Protein AF-A0A2P6TUF1-F1 (afdb_monomer_lite)

InterPro domains:
  IPR013892 Cytochrome c oxidase biogenesis protein Cmc1-like [PF08583] (17-64)

Foldseek 3Di:
DQLPPDDPVVLVVLLVLLLVVLCVVLVVLVVLLVVQCVPDDPCSVPRSVVSVVSSCVSSVVSNVCSVVLSVLCVVVVVDPDDPSCVSNVVD

Structure (mmCIF, N/CA/C/O backbone):
data_AF-A0A2P6TUF1-F1
#
_entry.id   AF-A0A2P6TUF1-F1
#
loop_
_atom_site.group_PDB
_atom_site.id
_atom_site.type_symbol
_atom_site.label_atom_id
_atom_site.label_alt_id
_atom_site.label_comp_id
_atom_site.label_asym_id
_atom_site.label_entity_id
_atom_site.label_seq_id
_atom_site.pdbx_PDB_ins_code
_atom_site.Cartn_x
_atom_site.Cartn_y
_atom_site.Cartn_z
_atom_site.occupancy
_atom_site.B_iso_or_equiv
_atom_site.auth_seq_id
_atom_site.auth_comp_id
_atom_site.auth_asym_id
_atom_site.auth_atom_id
_atom_site.pdbx_PDB_model_num
ATOM 1 N N . MET A 1 1 ? 18.714 10.315 -11.833 1.00 45.75 1 MET A N 1
ATOM 2 C CA . MET A 1 1 ? 18.637 10.897 -13.189 1.00 45.75 1 MET A CA 1
ATOM 3 C C . MET A 1 1 ? 17.446 10.402 -14.008 1.00 45.75 1 MET A C 1
ATOM 5 O O . MET A 1 1 ? 16.776 11.252 -14.562 1.00 45.75 1 MET A O 1
ATOM 9 N N . ALA A 1 2 ? 17.123 9.102 -14.107 1.00 55.62 2 ALA A N 1
ATOM 10 C CA . ALA A 1 2 ? 15.989 8.667 -14.948 1.00 55.62 2 ALA A CA 1
ATOM 11 C C . ALA A 1 2 ? 14.612 8.623 -14.239 1.00 55.62 2 ALA A C 1
ATOM 13 O O . ALA A 1 2 ? 13.585 8.538 -14.903 1.00 55.62 2 ALA A O 1
ATOM 14 N N . THR A 1 3 ? 14.565 8.710 -12.905 1.00 62.09 3 THR A N 1
ATOM 15 C CA . THR A 1 3 ? 13.308 8.760 -12.131 1.00 62.09 3 THR A CA 1
ATOM 16 C C . THR A 1 3 ? 12.775 10.182 -11.908 1.00 62.09 3 THR A C 1
ATOM 18 O O . THR A 1 3 ? 11.625 10.328 -11.512 1.00 62.09 3 THR A O 1
ATOM 21 N N . GLU A 1 4 ? 13.573 11.221 -12.185 1.00 63.38 4 GLU A N 1
ATOM 22 C CA . GLU A 1 4 ? 13.235 12.628 -11.899 1.00 63.38 4 GLU A CA 1
ATOM 23 C C . GLU A 1 4 ? 12.367 13.294 -12.983 1.00 63.38 4 GLU A C 1
ATOM 25 O O . GLU A 1 4 ? 11.610 14.205 -12.667 1.00 63.38 4 GLU A O 1
ATOM 30 N N . ASP A 1 5 ? 12.421 12.825 -14.236 1.00 71.06 5 ASP A N 1
ATOM 31 C CA . ASP A 1 5 ? 11.665 13.400 -15.371 1.00 71.06 5 ASP A CA 1
ATOM 32 C C . ASP A 1 5 ? 10.367 12.626 -15.683 1.00 71.06 5 ASP A C 1
ATOM 34 O O . ASP A 1 5 ? 9.823 12.658 -16.786 1.00 71.06 5 ASP A O 1
ATOM 38 N N . MET A 1 6 ? 9.852 11.867 -14.713 1.00 80.38 6 MET A N 1
ATOM 39 C CA . MET A 1 6 ? 8.635 11.091 -14.923 1.00 80.38 6 MET A CA 1
ATOM 40 C C . MET A 1 6 ? 7.407 12.010 -15.005 1.00 80.38 6 MET A C 1
ATOM 42 O O . MET A 1 6 ? 7.201 12.851 -14.124 1.00 80.38 6 MET A O 1
ATOM 46 N N . PRO A 1 7 ? 6.511 11.829 -15.995 1.00 88.62 7 PRO A N 1
ATOM 47 C CA . PRO A 1 7 ? 5.250 12.553 -16.011 1.00 88.62 7 PRO A CA 1
ATOM 48 C C . PRO A 1 7 ? 4.460 12.261 -14.733 1.00 88.62 7 PRO A C 1
ATOM 50 O O . PRO A 1 7 ? 4.238 11.098 -14.397 1.00 88.62 7 PRO A O 1
ATOM 53 N N . LYS A 1 8 ? 3.952 13.303 -14.062 1.00 87.25 8 LYS A N 1
ATOM 54 C CA . LYS A 1 8 ? 3.189 13.163 -12.803 1.00 87.25 8 LYS A CA 1
ATOM 55 C C . LYS A 1 8 ? 2.065 12.128 -12.886 1.00 87.25 8 LYS A C 1
ATOM 57 O O . LYS A 1 8 ? 1.884 11.348 -11.965 1.00 87.25 8 LYS A O 1
ATOM 62 N N . LYS A 1 9 ? 1.371 12.057 -14.027 1.00 87.50 9 LYS A N 1
ATOM 63 C CA . LYS A 1 9 ? 0.307 11.068 -14.268 1.00 87.50 9 LYS A CA 1
ATOM 64 C C . LYS A 1 9 ? 0.805 9.619 -14.229 1.00 87.50 9 LYS A C 1
ATOM 66 O O . LYS A 1 9 ? 0.069 8.735 -13.806 1.00 87.50 9 LYS A O 1
ATOM 71 N N . VAL A 1 10 ? 2.028 9.368 -14.698 1.00 89.75 10 VAL A N 1
ATOM 72 C CA . VAL A 1 10 ? 2.649 8.036 -14.654 1.00 89.75 10 VAL A CA 1
ATOM 73 C C . VAL A 1 10 ? 3.047 7.714 -13.222 1.00 89.75 10 VAL A C 1
ATOM 75 O O . VAL A 1 10 ? 2.734 6.633 -12.741 1.00 89.75 10 VAL A O 1
ATOM 78 N N . GLU A 1 11 ? 3.650 8.667 -12.513 1.00 89.75 11 GLU A N 1
ATOM 79 C CA . GLU A 1 11 ? 3.998 8.494 -11.103 1.00 89.75 11 GLU A CA 1
ATOM 80 C C . GLU A 1 11 ? 2.766 8.206 -10.230 1.00 89.75 11 GLU A C 1
ATOM 82 O O . GLU A 1 11 ? 2.770 7.255 -9.450 1.00 89.75 11 GLU A O 1
ATOM 87 N N . GLU A 1 12 ? 1.684 8.965 -10.404 1.00 90.62 12 GLU A N 1
ATOM 88 C CA . GLU A 1 12 ? 0.409 8.738 -9.716 1.00 90.62 12 GLU A CA 1
ATOM 89 C C . GLU A 1 12 ? -0.178 7.360 -10.049 1.00 90.62 12 GLU A C 1
ATOM 91 O O . GLU A 1 12 ? -0.681 6.671 -9.158 1.00 90.62 12 GLU A O 1
ATOM 96 N N . ALA A 1 13 ? -0.082 6.920 -11.309 1.00 90.69 13 ALA A N 1
ATOM 97 C CA . ALA A 1 13 ? -0.523 5.591 -11.719 1.00 90.69 13 ALA A CA 1
ATOM 98 C C . ALA A 1 13 ? 0.327 4.479 -11.078 1.00 90.69 13 ALA A C 1
ATOM 100 O O . ALA A 1 13 ? -0.236 3.506 -10.574 1.00 90.69 13 ALA A O 1
ATOM 101 N N . LEU A 1 14 ? 1.657 4.630 -11.040 1.00 91.31 14 LEU A N 1
ATOM 102 C CA . LEU A 1 14 ? 2.565 3.700 -10.358 1.00 91.31 14 LEU A CA 1
ATOM 103 C C . LEU A 1 14 ? 2.248 3.628 -8.865 1.00 91.31 14 LEU A C 1
ATOM 105 O O . LEU A 1 14 ? 2.108 2.536 -8.317 1.00 91.31 14 LEU A O 1
ATOM 109 N N . PHE A 1 15 ? 2.065 4.779 -8.219 1.00 90.62 15 PHE A N 1
ATOM 110 C CA . PHE A 1 15 ? 1.705 4.846 -6.809 1.00 90.62 15 PHE A CA 1
ATOM 111 C C . PHE A 1 15 ? 0.357 4.177 -6.534 1.00 90.62 15 PHE A C 1
ATOM 113 O O . PHE A 1 15 ? 0.235 3.389 -5.597 1.00 90.62 15 PHE A O 1
ATOM 120 N N . TYR A 1 16 ? -0.654 4.430 -7.369 1.00 90.88 16 TYR A N 1
ATOM 121 C CA . TYR A 1 16 ? -1.960 3.790 -7.242 1.00 90.88 16 TYR A CA 1
ATOM 122 C C . TYR A 1 16 ? -1.865 2.263 -7.366 1.00 90.88 16 TYR A C 1
ATOM 124 O O . TYR A 1 16 ? -2.455 1.548 -6.556 1.00 90.88 16 TYR A O 1
ATOM 132 N N . ARG A 1 17 ? -1.091 1.758 -8.337 1.00 90.88 17 ARG A N 1
ATOM 133 C CA . ARG A 1 17 ? -0.876 0.316 -8.543 1.00 90.88 17 ARG A CA 1
ATOM 134 C C . ARG A 1 17 ? -0.121 -0.331 -7.389 1.00 90.88 17 ARG A C 1
ATOM 136 O O . ARG A 1 17 ? -0.535 -1.387 -6.919 1.00 90.88 17 ARG A O 1
ATOM 143 N N . LEU A 1 18 ? 0.925 0.322 -6.892 1.00 92.25 18 LEU A N 1
ATOM 144 C CA . LEU A 1 18 ? 1.662 -0.134 -5.717 1.00 92.25 18 LEU A CA 1
ATOM 145 C C . LEU A 1 18 ? 0.761 -0.195 -4.482 1.00 92.25 18 LEU A C 1
ATOM 147 O O . LEU A 1 18 ? 0.798 -1.161 -3.727 1.00 92.25 18 LEU A O 1
ATOM 151 N N . LYS A 1 19 ? -0.088 0.819 -4.299 1.00 90.50 19 LYS A N 1
ATOM 152 C CA . LYS A 1 19 ? -1.044 0.873 -3.195 1.00 90.50 19 LYS A CA 1
ATOM 153 C C . LYS A 1 19 ? -2.086 -0.245 -3.293 1.00 90.50 19 LYS A C 1
ATOM 155 O O . LYS A 1 19 ? -2.391 -0.860 -2.280 1.00 90.50 19 LYS A O 1
ATOM 160 N N . ASP A 1 20 ? -2.619 -0.519 -4.485 1.00 91.12 20 ASP A N 1
ATOM 161 C CA . ASP A 1 20 ? -3.547 -1.637 -4.724 1.00 91.12 20 ASP A CA 1
ATOM 162 C C . ASP A 1 20 ? -2.901 -2.993 -4.399 1.00 91.12 20 ASP A C 1
ATOM 164 O O . ASP A 1 20 ? -3.503 -3.821 -3.714 1.00 91.12 20 ASP A O 1
ATOM 168 N N . HIS A 1 21 ? -1.646 -3.190 -4.814 1.00 90.81 21 HIS A N 1
ATOM 169 C CA . HIS A 1 21 ? -0.870 -4.372 -4.446 1.00 90.81 21 HIS A CA 1
ATOM 170 C C . HIS A 1 21 ? -0.675 -4.476 -2.927 1.00 90.81 21 HIS A C 1
ATOM 172 O O . HIS A 1 21 ? -0.980 -5.511 -2.338 1.00 90.81 21 HIS A O 1
ATOM 178 N N . GLY A 1 22 ? -0.267 -3.384 -2.276 1.00 90.38 22 GLY A N 1
ATOM 179 C CA . GLY A 1 22 ? -0.129 -3.323 -0.820 1.00 90.38 22 GLY A CA 1
ATOM 180 C C . GLY A 1 22 ? -1.438 -3.631 -0.090 1.00 90.38 22 GLY A C 1
ATOM 181 O O . GLY A 1 22 ? -1.436 -4.382 0.878 1.00 90.38 22 GLY A O 1
ATOM 182 N N . PHE A 1 23 ? -2.582 -3.150 -0.588 1.00 90.62 23 PHE A N 1
ATOM 183 C CA . PHE A 1 23 ? -3.888 -3.486 -0.014 1.00 90.62 23 PHE A CA 1
ATOM 184 C C . PHE A 1 23 ? -4.224 -4.974 -0.125 1.00 90.62 23 PHE A C 1
ATOM 186 O O . PHE A 1 23 ? -4.813 -5.526 0.803 1.00 90.62 23 PHE A O 1
ATOM 193 N N . LYS A 1 24 ? -3.840 -5.640 -1.221 1.00 91.19 24 LYS A N 1
ATOM 194 C CA . LYS A 1 24 ? -4.020 -7.092 -1.373 1.00 91.19 24 LYS A CA 1
ATOM 195 C C . LYS A 1 24 ? -3.164 -7.876 -0.377 1.00 91.19 24 LYS A C 1
ATOM 197 O O . LYS A 1 24 ? -3.673 -8.816 0.226 1.00 91.19 24 LYS A O 1
ATOM 202 N N . GLN A 1 25 ? -1.913 -7.465 -0.162 1.00 90.69 25 GLN A N 1
ATOM 203 C CA . GLN A 1 25 ? -1.014 -8.089 0.820 1.00 90.69 25 GLN A CA 1
ATOM 204 C C . GLN A 1 25 ? -1.480 -7.831 2.264 1.00 90.69 25 GLN A C 1
ATOM 206 O O . GLN A 1 25 ? -1.535 -8.740 3.089 1.00 90.69 25 GLN A O 1
ATOM 211 N N . CYS A 1 26 ? -1.921 -6.607 2.559 1.00 93.75 26 CYS A N 1
ATOM 212 C CA . CYS A 1 26 ? -2.416 -6.189 3.872 1.00 93.75 26 CYS A CA 1
ATOM 213 C C . CYS A 1 26 ? -3.915 -6.470 4.085 1.00 93.75 26 CYS A C 1
ATOM 215 O O . CYS A 1 26 ? -4.524 -5.897 4.996 1.00 93.75 26 CYS A O 1
ATOM 217 N N . ARG A 1 27 ? -4.532 -7.333 3.265 1.00 93.62 27 ARG A N 1
ATOM 218 C CA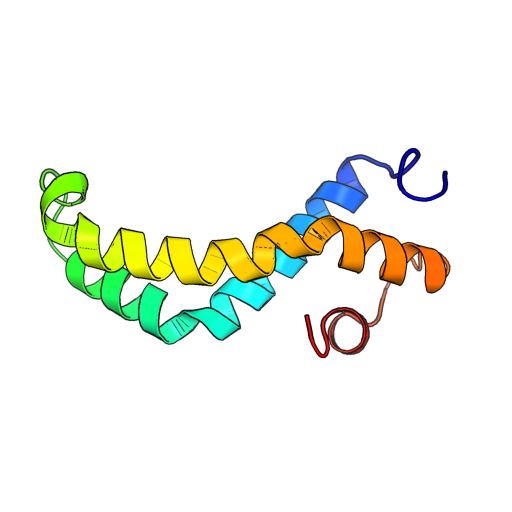 . ARG A 1 27 ? -5.988 -7.519 3.239 1.00 93.62 27 ARG A CA 1
ATOM 219 C C . ARG A 1 27 ? -6.561 -7.880 4.610 1.00 93.62 27 ARG A C 1
ATOM 221 O O . ARG A 1 27 ? -7.542 -7.266 5.020 1.00 93.62 27 ARG A O 1
ATOM 228 N N . GLY A 1 28 ? -5.907 -8.767 5.361 1.00 93.94 28 GLY A N 1
ATOM 229 C CA . GLY A 1 28 ? -6.360 -9.149 6.706 1.00 93.94 28 GLY A CA 1
ATOM 230 C C . GLY A 1 28 ? -6.437 -7.970 7.687 1.00 93.94 28 GLY A C 1
ATOM 231 O O . GLY A 1 28 ? -7.396 -7.853 8.446 1.00 93.94 28 GLY A O 1
ATOM 232 N N . TYR A 1 29 ? -5.482 -7.036 7.631 1.00 93.81 29 TYR A N 1
ATOM 233 C CA . TYR A 1 29 ? -5.529 -5.816 8.447 1.00 93.81 29 TYR A CA 1
ATOM 234 C C . TYR A 1 29 ? -6.615 -4.848 7.971 1.00 93.81 29 TYR A C 1
ATOM 236 O O . TYR A 1 29 ? -7.245 -4.177 8.789 1.00 93.81 29 TYR A O 1
ATOM 244 N N . SER A 1 30 ? -6.847 -4.780 6.657 1.00 92.75 30 SER A N 1
ATOM 245 C CA . SER A 1 30 ? -7.903 -3.939 6.089 1.00 92.75 30 SER A CA 1
ATOM 246 C C . SER A 1 30 ? -9.299 -4.433 6.475 1.00 92.75 30 SER A C 1
ATOM 248 O O . SER A 1 30 ? -10.151 -3.621 6.825 1.00 92.75 30 SER A O 1
ATOM 250 N N . GLU A 1 31 ? -9.506 -5.752 6.499 1.00 94.62 31 GLU A N 1
ATOM 251 C CA . GLU A 1 31 ? -10.757 -6.385 6.919 1.00 94.62 31 GLU A CA 1
ATOM 252 C C . GLU A 1 31 ? -10.990 -6.187 8.422 1.00 94.62 31 GLU A C 1
ATOM 254 O O . GLU A 1 31 ? -12.073 -5.759 8.809 1.00 94.62 31 GLU A O 1
ATOM 259 N N . ALA A 1 32 ? -9.963 -6.364 9.261 1.0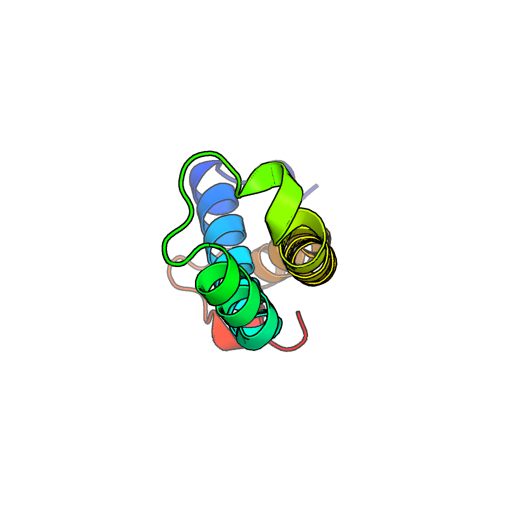0 92.56 32 ALA A N 1
ATOM 260 C CA . ALA A 1 32 ? -10.061 -6.096 10.699 1.00 92.56 32 ALA A CA 1
ATOM 261 C C . ALA A 1 32 ? -10.393 -4.623 11.008 1.00 92.56 32 ALA A C 1
ATOM 263 O O . ALA A 1 32 ? -11.213 -4.325 11.878 1.00 92.56 32 ALA A O 1
ATOM 264 N N . TYR A 1 33 ? -9.786 -3.682 10.277 1.00 93.12 33 TYR A N 1
ATOM 265 C CA . TYR A 1 33 ? -10.119 -2.264 10.411 1.00 93.12 33 TYR A CA 1
ATOM 266 C C . TYR A 1 33 ? -11.551 -1.971 9.947 1.00 93.12 33 TYR A C 1
ATOM 268 O O . TYR A 1 33 ? -12.285 -1.275 10.649 1.00 93.12 33 TYR A O 1
ATOM 276 N N . ALA A 1 34 ? -11.976 -2.539 8.813 1.00 92.62 34 ALA A N 1
ATOM 277 C CA . ALA A 1 34 ? -13.335 -2.387 8.299 1.00 92.62 34 ALA A CA 1
ATOM 278 C C . ALA A 1 34 ? -14.387 -2.957 9.264 1.00 92.62 34 ALA A C 1
ATOM 280 O O . ALA A 1 34 ? -15.413 -2.315 9.491 1.00 92.62 34 ALA A O 1
ATOM 281 N N . GLU A 1 35 ? -14.114 -4.110 9.879 1.00 93.56 35 GLU A N 1
ATOM 282 C CA . GLU A 1 35 ? -14.974 -4.716 10.897 1.00 93.56 35 GLU A CA 1
ATOM 283 C C . GLU A 1 35 ? -15.082 -3.823 12.139 1.00 93.56 35 GLU A C 1
ATOM 285 O O . GLU A 1 35 ? -16.185 -3.574 12.623 1.00 93.56 35 GLU A O 1
ATOM 290 N N . CYS A 1 36 ? -13.972 -3.245 12.613 1.00 91.81 36 CYS A N 1
ATOM 291 C CA . CYS A 1 36 ? -14.019 -2.304 13.733 1.00 91.81 36 CYS A CA 1
ATOM 292 C C . CYS A 1 36 ? -14.816 -1.031 13.396 1.00 91.81 36 CYS A C 1
ATOM 294 O O . CYS A 1 36 ? -15.566 -0.512 14.231 1.00 91.81 36 CYS A O 1
ATOM 296 N N . CYS A 1 37 ? -14.668 -0.523 12.170 1.00 92.12 37 CYS A N 1
ATOM 297 C CA . CYS A 1 37 ? -15.408 0.637 11.681 1.00 92.12 37 CYS A CA 1
ATOM 298 C C . CYS A 1 37 ? -16.899 0.349 11.460 1.00 92.12 37 CYS A C 1
ATOM 300 O O . CYS A 1 37 ? -17.701 1.286 11.444 1.00 92.12 37 CYS A O 1
ATOM 302 N N . HIS A 1 38 ? -17.294 -0.918 11.319 1.00 92.88 38 HIS A N 1
ATOM 303 C CA . HIS A 1 38 ? -18.679 -1.293 11.083 1.00 92.88 38 HIS A CA 1
ATOM 304 C C . HIS A 1 38 ? -19.581 -0.831 12.242 1.00 92.88 38 HIS A C 1
ATOM 306 O O . HIS A 1 38 ? -19.405 -1.207 13.400 1.00 92.88 38 HIS A O 1
ATOM 312 N N . GLY A 1 39 ? -20.558 0.028 11.934 1.00 85.75 39 GLY A N 1
ATOM 313 C CA . GLY A 1 39 ? -21.502 0.570 12.918 1.00 85.75 39 GLY A CA 1
ATOM 314 C C . GLY A 1 39 ? -20.955 1.693 13.810 1.00 85.75 39 GLY A C 1
ATOM 315 O O . GLY A 1 39 ? -21.661 2.148 14.709 1.00 85.75 39 GLY A O 1
ATOM 316 N N . ARG A 1 40 ? -19.731 2.184 13.572 1.00 87.62 40 ARG A N 1
ATOM 317 C CA . ARG A 1 40 ? -19.151 3.329 14.293 1.00 87.62 40 ARG A CA 1
ATOM 318 C C . ARG A 1 40 ? -18.971 4.491 13.320 1.00 87.62 40 ARG A C 1
ATOM 320 O O . ARG A 1 40 ? -18.387 4.319 12.267 1.00 87.62 40 ARG A O 1
ATOM 327 N N . VAL A 1 41 ? -19.446 5.687 13.668 1.00 81.50 41 VAL A N 1
ATOM 328 C CA . VAL A 1 41 ? -19.257 6.895 12.830 1.00 81.50 41 VAL A CA 1
ATOM 329 C C . VAL A 1 41 ? -18.416 7.933 13.568 1.00 81.50 41 VAL A C 1
ATOM 331 O O . VAL A 1 41 ? -17.404 8.400 13.060 1.00 81.50 41 VAL A O 1
ATOM 334 N N . PHE A 1 42 ? -18.773 8.235 14.818 1.00 85.75 42 PHE A N 1
ATOM 335 C CA . PHE A 1 42 ? -18.109 9.280 15.605 1.00 85.75 42 PHE A CA 1
ATOM 336 C C . PHE A 1 42 ? -16.898 8.785 16.410 1.00 85.75 42 PHE A C 1
ATOM 338 O O . PHE A 1 42 ? -15.985 9.555 16.701 1.00 85.75 42 PHE A O 1
ATOM 345 N N . SER A 1 43 ? -16.866 7.500 16.779 1.00 89.62 43 SER A N 1
ATOM 346 C CA . SER A 1 43 ? -15.853 6.948 17.690 1.00 89.62 43 SER A CA 1
ATOM 347 C C . SER A 1 43 ? -14.705 6.196 17.002 1.00 89.62 43 SER A C 1
ATOM 349 O O . SER A 1 43 ? -13.799 5.739 17.699 1.00 89.62 43 SER A O 1
ATOM 351 N N . ILE A 1 44 ? -14.694 6.098 15.663 1.00 90.44 44 ILE A N 1
ATOM 352 C CA . ILE A 1 44 ? -13.712 5.311 14.883 1.00 90.44 44 ILE A CA 1
ATOM 353 C C . ILE A 1 44 ? -12.263 5.662 15.234 1.00 90.44 44 ILE A C 1
ATOM 355 O O . ILE A 1 44 ? -11.455 4.767 15.472 1.00 90.44 44 ILE A O 1
ATOM 359 N N . VAL A 1 45 ? -11.932 6.955 15.291 1.00 86.94 45 VAL A N 1
ATOM 360 C CA . VAL A 1 45 ? -10.541 7.433 15.422 1.00 86.94 45 VAL A CA 1
ATOM 361 C C . VAL A 1 45 ? -9.887 6.979 16.735 1.00 86.94 45 VAL A C 1
ATOM 3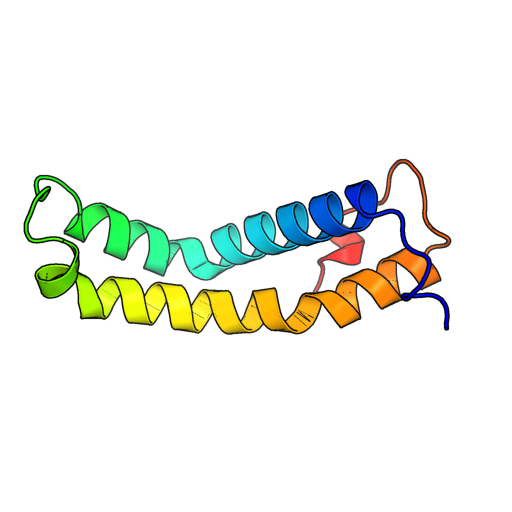63 O O . VAL A 1 45 ? -8.672 6.789 16.801 1.00 86.94 45 VAL A O 1
ATOM 366 N N . TRP A 1 46 ? -10.690 6.781 17.780 1.00 90.00 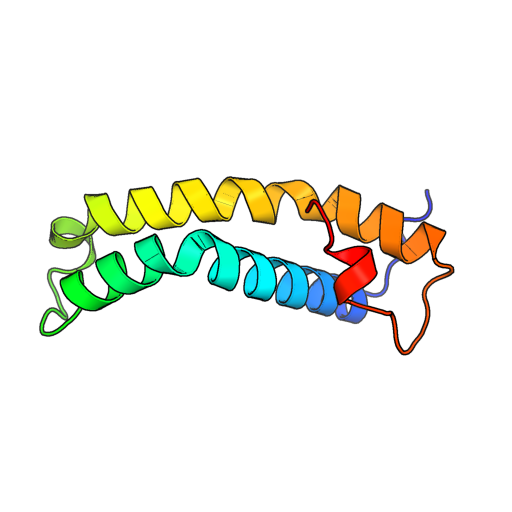46 TRP A N 1
ATOM 367 C CA . TRP A 1 46 ? -10.235 6.354 19.105 1.00 90.00 46 TRP A CA 1
ATOM 368 C C . TRP A 1 46 ? -10.385 4.845 19.271 1.00 90.00 46 TRP A C 1
ATOM 370 O O . TRP A 1 46 ? -9.451 4.175 19.701 1.00 90.00 46 TRP A O 1
ATOM 380 N N . ALA A 1 47 ? -11.555 4.317 18.902 1.00 90.12 47 ALA A N 1
ATOM 381 C CA . ALA A 1 47 ? -11.913 2.925 19.128 1.00 90.12 47 ALA A CA 1
ATOM 382 C C . ALA A 1 47 ? -11.153 1.951 18.224 1.00 90.12 47 ALA A C 1
ATOM 384 O O . ALA A 1 47 ? -10.768 0.890 18.693 1.00 90.12 47 ALA A O 1
ATOM 385 N N . CYS A 1 48 ? -10.912 2.331 16.967 1.00 93.81 48 CYS A N 1
ATOM 386 C CA . CYS A 1 48 ? -10.241 1.498 15.966 1.00 93.81 48 CYS A CA 1
ATOM 387 C C . CYS A 1 48 ? -8.789 1.923 15.737 1.00 93.81 48 CYS A C 1
ATOM 389 O O . CYS A 1 48 ? -8.189 1.610 14.708 1.00 93.81 48 CYS A O 1
ATOM 391 N N . ARG A 1 49 ? -8.205 2.690 16.672 1.00 93.06 49 ARG A N 1
ATOM 392 C CA . ARG A 1 49 ? -6.828 3.192 16.558 1.00 93.06 49 ARG A CA 1
ATOM 393 C C . ARG A 1 49 ? -5.819 2.049 16.426 1.00 93.06 49 ARG A C 1
ATOM 395 O O . ARG A 1 49 ? -4.816 2.210 15.734 1.00 93.06 49 ARG A O 1
ATOM 402 N N . LYS A 1 50 ? -6.059 0.919 17.095 1.00 93.75 50 LYS A N 1
ATOM 403 C CA . LYS A 1 50 ? -5.157 -0.239 17.090 1.00 93.75 50 LYS A CA 1
ATOM 404 C C . LYS A 1 50 ? -5.122 -0.894 15.707 1.00 93.75 50 LYS A C 1
ATOM 406 O O . LYS A 1 50 ? -4.046 -1.117 15.162 1.00 93.75 50 LYS A O 1
ATOM 411 N N . GLU A 1 51 ? -6.289 -1.135 15.134 1.00 93.12 51 GLU A N 1
ATOM 412 C CA . GLU A 1 51 ? -6.515 -1.734 13.824 1.00 93.12 51 GLU A CA 1
ATOM 413 C C . GLU A 1 51 ? -6.021 -0.795 12.720 1.00 93.12 51 GLU A C 1
ATOM 415 O O . GLU A 1 51 ? -5.292 -1.218 11.826 1.00 93.12 51 GLU A O 1
ATOM 420 N N . MET A 1 52 ? -6.305 0.507 12.846 1.00 92.44 52 MET A N 1
ATOM 421 C CA . MET A 1 52 ? -5.777 1.542 11.953 1.00 92.44 52 MET A CA 1
ATOM 422 C C . MET A 1 52 ? -4.247 1.564 11.966 1.00 92.44 52 MET A C 1
ATOM 424 O O . MET A 1 52 ? -3.620 1.668 10.914 1.00 92.44 52 MET A O 1
ATOM 428 N N . LYS A 1 53 ? -3.632 1.454 13.152 1.00 94.19 53 LYS A N 1
ATOM 429 C CA . LYS A 1 53 ? -2.174 1.412 13.279 1.00 94.19 53 LYS A CA 1
ATOM 430 C C . LYS A 1 53 ? -1.599 0.153 12.638 1.00 94.19 53 LYS A C 1
ATOM 432 O O . LYS A 1 53 ? -0.612 0.277 11.929 1.00 94.19 53 LYS A O 1
ATOM 437 N N . ALA A 1 54 ? -2.210 -1.014 12.841 1.00 93.69 54 ALA A N 1
ATOM 438 C CA . ALA A 1 54 ? -1.761 -2.261 12.222 1.00 93.69 54 ALA A CA 1
ATOM 439 C C . ALA A 1 54 ? -1.834 -2.205 10.684 1.00 93.69 54 ALA A C 1
ATOM 441 O O . ALA A 1 54 ? -0.873 -2.559 10.005 1.00 93.69 54 ALA A O 1
ATOM 442 N N . LEU A 1 55 ? -2.934 -1.678 10.133 1.00 93.31 55 LEU A N 1
ATOM 443 C CA . LEU A 1 55 ? -3.073 -1.461 8.692 1.00 93.31 55 LEU A CA 1
ATOM 444 C C . LEU A 1 55 ? -2.039 -0.459 8.163 1.00 93.31 55 LEU A C 1
ATOM 446 O O . LEU A 1 55 ? -1.411 -0.707 7.137 1.00 93.31 55 LEU A O 1
ATOM 450 N N . SER A 1 56 ? -1.848 0.663 8.860 1.00 92.50 56 SER A N 1
ATOM 451 C CA . SER A 1 56 ? -0.867 1.680 8.474 1.00 92.50 56 SER A CA 1
ATOM 452 C C . SER A 1 56 ? 0.565 1.149 8.514 1.00 92.50 56 SER A C 1
ATOM 454 O O . SER A 1 56 ? 1.358 1.521 7.655 1.00 92.50 56 SER A O 1
ATOM 456 N N . ASP A 1 57 ? 0.899 0.309 9.493 1.00 93.19 57 ASP A N 1
ATOM 457 C CA . ASP A 1 57 ? 2.222 -0.300 9.645 1.00 93.19 57 ASP A CA 1
ATOM 458 C C . ASP A 1 57 ? 2.527 -1.224 8.457 1.00 93.19 57 ASP A C 1
ATOM 460 O O . ASP A 1 57 ? 3.521 -1.031 7.753 1.00 93.19 57 ASP A O 1
ATOM 464 N N . CYS A 1 58 ? 1.582 -2.108 8.123 1.00 92.31 58 CYS A N 1
ATOM 465 C CA . CYS A 1 58 ? 1.671 -2.969 6.945 1.00 92.31 58 CYS A CA 1
ATOM 466 C C . CYS A 1 58 ? 1.791 -2.155 5.643 1.00 92.31 58 CYS A C 1
ATOM 468 O O . CYS A 1 58 ? 2.711 -2.359 4.851 1.00 92.31 58 CYS A O 1
ATOM 470 N N . MET A 1 59 ? 0.915 -1.163 5.445 1.00 91.19 59 MET A N 1
ATOM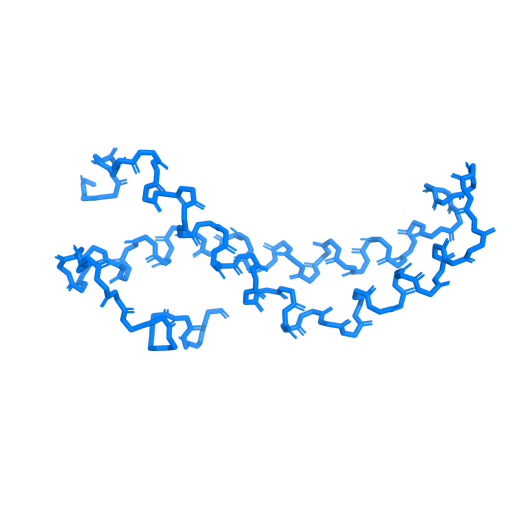 471 C CA . MET A 1 59 ? 0.918 -0.326 4.240 1.00 91.19 59 MET A CA 1
ATOM 472 C C . MET A 1 59 ? 2.203 0.489 4.081 1.00 91.19 59 MET A C 1
ATOM 474 O O . MET A 1 59 ? 2.675 0.652 2.955 1.00 91.19 59 MET A O 1
ATOM 478 N N . SER A 1 60 ? 2.781 0.980 5.184 1.00 89.62 60 SER A N 1
ATOM 479 C CA . SER A 1 60 ? 3.997 1.800 5.148 1.00 89.62 60 SER A CA 1
ATOM 480 C C . SER A 1 60 ? 5.167 1.071 4.480 1.00 89.62 60 SER A C 1
ATOM 482 O O . SER A 1 60 ? 5.897 1.680 3.694 1.00 89.62 60 SER A O 1
ATOM 484 N N . THR A 1 61 ? 5.259 -0.246 4.697 1.00 86.25 61 THR A N 1
ATOM 485 C CA . THR A 1 61 ? 6.285 -1.120 4.117 1.00 86.25 61 THR A CA 1
ATOM 486 C C . THR A 1 61 ? 6.198 -1.167 2.594 1.00 86.25 61 THR A C 1
ATOM 488 O O . THR A 1 61 ? 7.223 -1.106 1.925 1.00 86.25 61 THR A O 1
ATOM 491 N N . HIS A 1 62 ? 4.990 -1.195 2.025 1.00 85.94 62 HIS A N 1
ATOM 492 C CA . HIS A 1 62 ? 4.809 -1.208 0.572 1.00 85.94 62 HIS A CA 1
ATOM 493 C C . HIS A 1 62 ? 4.925 0.190 -0.041 1.00 85.94 62 HIS A C 1
ATOM 495 O O . HIS A 1 62 ? 5.552 0.359 -1.083 1.00 85.94 62 HIS A O 1
ATOM 501 N N . THR A 1 63 ? 4.377 1.224 0.608 1.00 82.75 63 THR A N 1
ATOM 502 C CA . THR A 1 63 ? 4.451 2.600 0.084 1.00 82.75 63 THR A CA 1
ATOM 503 C C . THR A 1 63 ? 5.872 3.162 0.072 1.00 82.75 63 THR A C 1
ATOM 505 O O . THR A 1 63 ? 6.184 3.985 -0.785 1.00 82.75 63 THR A O 1
ATOM 508 N N . GLY A 1 64 ? 6.749 2.696 0.969 1.00 83.75 64 GLY A N 1
ATOM 509 C CA . GLY A 1 64 ? 8.163 3.084 0.990 1.00 83.75 64 GLY A CA 1
ATOM 510 C C . GLY A 1 64 ? 8.964 2.585 -0.217 1.00 83.75 64 GLY A C 1
ATOM 511 O O . GLY A 1 64 ? 10.039 3.111 -0.492 1.00 83.75 64 GLY A O 1
ATOM 512 N N . ARG A 1 65 ? 8.432 1.620 -0.977 1.00 86.62 65 ARG A N 1
ATOM 513 C CA . ARG A 1 65 ? 9.113 0.999 -2.122 1.00 86.62 65 ARG A CA 1
ATOM 514 C C . ARG A 1 65 ? 8.718 1.599 -3.472 1.00 86.62 65 ARG A C 1
ATOM 516 O O . ARG A 1 65 ? 8.992 1.027 -4.527 1.00 86.62 65 ARG A O 1
ATOM 523 N N . LEU A 1 66 ? 8.088 2.776 -3.462 1.00 88.75 66 LEU A N 1
ATOM 524 C CA . LEU A 1 66 ? 7.711 3.489 -4.683 1.00 88.75 66 LEU A CA 1
ATOM 525 C C . LEU A 1 66 ? 8.921 3.777 -5.576 1.00 88.75 66 LEU A C 1
ATOM 527 O O . LEU A 1 66 ? 8.848 3.577 -6.785 1.00 88.75 66 LEU A O 1
ATOM 531 N N . GLU A 1 67 ? 10.038 4.195 -4.987 1.00 88.62 67 GLU A N 1
ATOM 532 C CA . GLU A 1 67 ? 11.259 4.495 -5.738 1.00 88.62 67 GLU A CA 1
ATOM 533 C C . GLU A 1 67 ? 11.848 3.242 -6.408 1.00 88.62 67 GLU A C 1
ATOM 535 O O . GLU A 1 67 ? 12.317 3.314 -7.545 1.00 88.62 67 GLU A O 1
ATOM 540 N N . GLU A 1 68 ? 11.735 2.068 -5.773 1.00 89.94 68 GLU A N 1
ATOM 541 C CA . GLU A 1 68 ? 12.115 0.792 -6.393 1.00 89.94 68 GLU A CA 1
ATOM 542 C C . GLU A 1 68 ? 11.221 0.464 -7.594 1.00 89.94 68 GLU A C 1
ATOM 544 O O . GLU A 1 68 ? 11.722 0.072 -8.650 1.00 89.94 68 GLU A O 1
ATOM 549 N N . LEU A 1 69 ? 9.904 0.660 -7.470 1.00 90.75 69 LEU A N 1
ATOM 550 C CA . LEU A 1 69 ? 8.970 0.439 -8.574 1.00 90.75 69 LEU A CA 1
ATOM 551 C C . LEU A 1 69 ? 9.236 1.404 -9.740 1.00 90.75 69 LEU A C 1
ATOM 553 O O . LEU A 1 69 ? 9.248 0.975 -10.896 1.00 90.75 69 LEU A O 1
ATOM 557 N N . LYS A 1 70 ? 9.503 2.685 -9.454 1.00 90.38 70 LYS A N 1
ATOM 558 C CA . LYS A 1 70 ? 9.896 3.676 -10.469 1.00 90.38 70 LYS A CA 1
ATOM 559 C C . LYS A 1 70 ? 11.167 3.240 -11.198 1.00 90.38 70 LYS A C 1
ATOM 561 O O . LYS A 1 70 ? 11.203 3.270 -12.426 1.00 90.38 70 LYS A O 1
ATOM 566 N N . ALA A 1 71 ? 12.183 2.782 -10.464 1.00 89.69 71 ALA A N 1
ATOM 567 C CA . ALA A 1 71 ? 13.425 2.288 -11.050 1.00 89.69 71 ALA A CA 1
ATOM 568 C C . ALA A 1 71 ? 13.196 1.062 -11.953 1.00 89.69 71 ALA A C 1
ATOM 570 O O . ALA A 1 71 ? 13.716 1.023 -13.068 1.00 89.69 71 ALA A O 1
ATOM 571 N N . ARG A 1 72 ? 12.369 0.094 -11.523 1.00 89.62 72 ARG A N 1
ATOM 572 C CA . ARG A 1 72 ? 11.998 -1.081 -12.337 1.00 89.62 72 ARG A CA 1
ATOM 573 C C . ARG A 1 72 ? 11.235 -0.696 -13.605 1.00 89.62 72 ARG A C 1
ATOM 575 O O . ARG A 1 72 ? 11.516 -1.234 -14.671 1.00 89.62 72 ARG A O 1
ATOM 582 N N . TYR A 1 73 ? 10.298 0.245 -13.504 1.00 89.88 73 TYR A N 1
ATOM 583 C CA . TYR A 1 73 ? 9.508 0.721 -14.641 1.00 89.88 73 TYR A CA 1
ATOM 584 C C . TYR A 1 73 ? 10.379 1.415 -15.700 1.00 89.88 73 TYR A C 1
ATOM 586 O O . TYR A 1 73 ? 10.251 1.144 -16.895 1.00 89.88 73 TYR A O 1
ATOM 594 N N . VAL A 1 74 ? 11.319 2.254 -15.258 1.00 88.62 74 VAL A N 1
ATOM 595 C CA . VAL A 1 74 ? 12.296 2.905 -16.139 1.00 88.62 74 VAL A CA 1
ATOM 596 C C . VAL A 1 74 ? 13.249 1.880 -16.762 1.00 88.62 74 VAL A C 1
ATOM 598 O O . VAL A 1 74 ? 13.503 1.940 -17.962 1.00 88.62 74 VAL A O 1
ATOM 601 N N . ALA A 1 75 ? 13.732 0.903 -15.985 1.00 87.81 75 ALA A N 1
ATOM 602 C CA . ALA A 1 75 ? 14.580 -0.179 -16.492 1.00 87.81 75 ALA A CA 1
ATOM 603 C C . ALA A 1 75 ? 13.863 -1.057 -17.535 1.00 87.81 75 ALA A C 1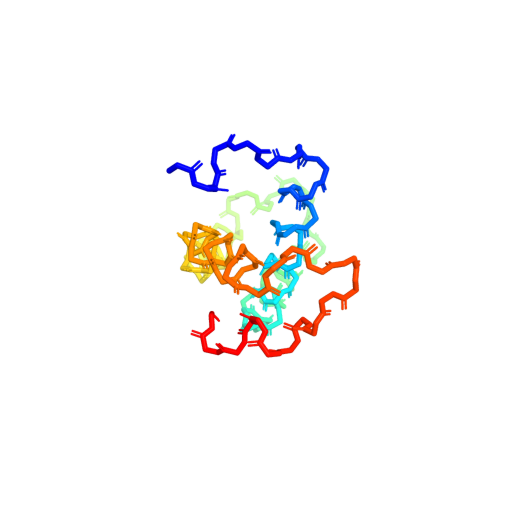
ATOM 605 O O . ALA A 1 75 ? 14.499 -1.562 -18.456 1.00 87.81 75 ALA A O 1
ATOM 606 N N . ALA A 1 76 ? 12.538 -1.196 -17.430 1.00 86.88 76 ALA A N 1
ATOM 607 C CA . ALA A 1 76 ? 11.701 -1.869 -18.421 1.00 86.88 76 ALA A CA 1
ATOM 608 C C . ALA A 1 76 ? 11.456 -1.037 -19.699 1.00 86.88 76 ALA A C 1
ATOM 610 O O . ALA A 1 76 ? 10.777 -1.510 -20.609 1.00 86.88 76 ALA A O 1
ATOM 611 N N . GLY A 1 77 ? 11.991 0.187 -19.787 1.00 85.56 77 GLY A N 1
ATOM 612 C CA . GLY A 1 77 ? 11.865 1.056 -20.958 1.00 85.56 77 GLY A CA 1
ATOM 613 C C . GLY A 1 77 ? 10.581 1.887 -21.001 1.00 85.56 77 GLY A C 1
ATOM 614 O O . GLY A 1 77 ? 10.184 2.316 -22.081 1.00 85.56 77 GLY A O 1
ATOM 615 N N . SER A 1 78 ? 9.929 2.117 -19.854 1.00 81.81 78 SER A N 1
ATOM 616 C CA . SER A 1 78 ? 8.686 2.902 -19.739 1.00 81.81 78 SER A CA 1
ATOM 617 C C . SER A 1 78 ? 7.579 2.471 -20.721 1.00 81.81 78 SER A C 1
ATOM 619 O O . SER A 1 78 ? 7.082 3.290 -21.502 1.00 81.81 78 SER A O 1
ATOM 621 N N . PRO A 1 79 ? 7.182 1.186 -20.718 1.00 80.50 79 PRO A N 1
ATOM 622 C CA . PRO A 1 79 ? 6.190 0.673 -21.656 1.00 80.50 79 PRO A CA 1
ATOM 623 C C . PRO A 1 79 ? 4.807 1.287 -21.395 1.00 80.50 79 PRO A C 1
ATOM 625 O O . PRO A 1 79 ? 4.391 1.453 -20.253 1.00 80.50 79 PRO A O 1
ATOM 628 N N . HIS A 1 80 ? 4.049 1.561 -22.460 1.00 76.44 80 HIS A N 1
ATOM 629 C CA . HIS A 1 80 ? 2.675 2.070 -22.348 1.00 76.44 80 HIS A CA 1
ATOM 630 C C . HIS A 1 80 ? 1.725 1.074 -21.657 1.00 76.44 80 HIS A C 1
ATOM 632 O O . HIS A 1 80 ? 0.807 1.480 -20.949 1.00 76.44 80 HIS A O 1
ATOM 638 N N . ASN A 1 81 ? 1.967 -0.229 -21.842 1.00 80.19 81 ASN A N 1
ATOM 639 C CA . ASN A 1 81 ? 1.246 -1.305 -21.169 1.00 80.19 81 ASN A CA 1
ATOM 640 C C . ASN A 1 81 ? 2.248 -2.247 -20.476 1.00 80.19 81 ASN A C 1
ATOM 642 O O . ASN A 1 81 ? 2.658 -3.243 -21.075 1.00 80.19 81 ASN A O 1
ATOM 646 N N . PRO A 1 82 ? 2.715 -1.901 -19.264 1.00 84.44 82 PRO A N 1
ATOM 647 C CA . PRO A 1 82 ? 3.643 -2.738 -18.517 1.00 84.44 82 PRO A CA 1
ATOM 648 C C . PRO A 1 82 ? 2.970 -4.023 -18.033 1.00 84.44 82 PRO A C 1
ATOM 650 O O . PRO A 1 82 ? 1.785 -4.041 -17.693 1.00 84.44 82 PRO A O 1
ATOM 653 N N . ASP A 1 83 ? 3.772 -5.074 -17.908 1.00 87.94 83 ASP A N 1
ATOM 654 C CA . ASP A 1 83 ? 3.387 -6.267 -17.165 1.00 87.94 83 ASP A CA 1
ATOM 655 C C . ASP A 1 83 ? 3.463 -5.971 -15.656 1.00 87.94 83 ASP A C 1
ATOM 657 O O . ASP A 1 83 ? 4.540 -5.928 -15.056 1.00 87.94 83 ASP A O 1
ATOM 661 N N . TRP A 1 84 ? 2.310 -5.654 -15.061 1.00 85.62 84 TRP A N 1
ATOM 662 C CA . TRP A 1 84 ? 2.219 -5.230 -13.661 1.00 85.62 84 TRP A CA 1
ATOM 663 C C . TRP A 1 84 ? 2.579 -6.337 -12.677 1.00 85.62 84 TRP A C 1
ATOM 665 O O . TRP A 1 84 ? 3.142 -6.033 -11.630 1.00 85.62 84 TRP A O 1
ATOM 675 N N . ASP A 1 85 ? 2.267 -7.587 -13.013 1.00 85.50 85 ASP A N 1
ATOM 676 C CA . ASP A 1 85 ? 2.543 -8.740 -12.159 1.00 85.50 85 ASP A CA 1
ATOM 677 C C . ASP A 1 85 ? 4.056 -8.896 -11.987 1.00 85.50 85 ASP A C 1
ATOM 679 O O . ASP A 1 85 ? 4.572 -8.854 -10.873 1.00 85.50 85 ASP A O 1
ATOM 683 N N . LYS A 1 86 ? 4.791 -8.861 -13.104 1.00 87.62 86 LYS A N 1
ATOM 684 C CA . LYS A 1 86 ? 6.254 -8.918 -13.104 1.00 87.62 86 LYS A CA 1
ATOM 685 C C . LYS A 1 86 ? 6.915 -7.720 -12.421 1.00 87.62 86 LYS A C 1
ATOM 687 O O . LYS A 1 86 ? 7.951 -7.865 -11.775 1.00 87.62 86 LYS A O 1
ATOM 692 N N . LEU A 1 87 ? 6.366 -6.514 -12.582 1.00 87.69 87 LEU A N 1
ATOM 693 C CA . LEU A 1 87 ? 6.939 -5.322 -11.949 1.00 87.69 87 LEU A CA 1
ATOM 694 C C . LEU A 1 87 ? 6.755 -5.328 -10.431 1.00 87.69 87 LEU A C 1
ATOM 696 O O . LEU A 1 87 ? 7.664 -4.889 -9.724 1.00 87.69 87 LEU A O 1
ATOM 700 N N . LEU A 1 88 ? 5.607 -5.816 -9.955 1.00 87.62 88 LEU A N 1
ATOM 701 C CA . LEU A 1 88 ? 5.227 -5.862 -8.542 1.00 87.62 88 LEU A CA 1
ATOM 702 C C . LEU A 1 88 ? 5.668 -7.157 -7.840 1.00 87.62 88 LEU A C 1
ATOM 704 O O . LEU A 1 88 ? 5.585 -7.244 -6.618 1.00 87.62 88 LEU A O 1
ATOM 708 N N . GLU A 1 89 ? 6.179 -8.143 -8.575 1.00 84.62 89 GLU A N 1
ATOM 709 C CA . GLU A 1 89 ? 6.704 -9.376 -7.997 1.00 84.62 89 GLU A CA 1
ATOM 710 C C . GLU A 1 89 ? 7.858 -9.083 -7.018 1.00 84.62 89 GLU A C 1
ATOM 712 O O . GLU A 1 89 ? 8.846 -8.406 -7.337 1.00 84.62 89 GLU A O 1
ATOM 717 N N . GLY A 1 90 ? 7.719 -9.570 -5.781 1.00 76.38 90 GLY A N 1
ATOM 718 C CA . GLY A 1 90 ? 8.691 -9.349 -4.706 1.00 76.38 90 GLY A CA 1
ATOM 719 C C . GLY A 1 90 ? 8.744 -7.911 -4.168 1.00 76.38 90 GLY A C 1
ATOM 720 O O . GLY A 1 90 ? 9.719 -7.556 -3.491 1.00 76.38 90 GLY A O 1
ATOM 721 N N . LEU A 1 91 ? 7.742 -7.077 -4.488 1.00 75.94 91 LEU A N 1
ATOM 722 C CA . LEU A 1 91 ? 7.560 -5.711 -3.978 1.00 75.94 91 LEU A CA 1
ATOM 723 C C . LEU A 1 91 ? 6.653 -5.645 -2.732 1.00 75.94 91 LEU A C 1
ATOM 725 O O . LEU A 1 91 ? 5.669 -6.405 -2.647 1.00 75.94 91 LEU A O 1
#

Secondary structure (DSSP, 8-state):
--STT--HHHHHHHHHHHHHHHHHHTHHHHHHHHHHHTT-SSSHHHHTHHHHHHHHHHHHHHHTTHHHHHHHHHHTT--SS--HHHHHTT-

Sequence (91 aa):
MATEDMPKKVEEALFYRLKDHGFKQCRGYSEAYAECCHGRVFSIVWACRKEMKALSDCMSTHTGRLEELKARYVAAGSPHNPDWDKLLEGL

pLDDT: mean 87.39, std 8.11, range [45.75, 94.62]

Radius of gyration: 16.14 Å; chains: 1; bounding box: 40×23×42 Å

Organism: Chlorella sorokiniana (NCBI:txid3076)